Protein AF-A0A4U7E0U0-F1 (afdb_monomer_lite)

pLDDT: mean 86.12, std 16.46, range [30.95, 98.56]

Structure (mmCIF, N/CA/C/O backbone):
data_AF-A0A4U7E0U0-F1
#
_entry.id   AF-A0A4U7E0U0-F1
#
loop_
_atom_site.group_PDB
_atom_site.id
_atom_site.type_symbol
_atom_site.label_atom_id
_atom_site.label_alt_id
_atom_site.label_comp_id
_atom_site.label_asym_id
_atom_site.label_entity_id
_atom_site.label_seq_id
_atom_site.pdbx_PDB_ins_code
_atom_site.Cartn_x
_atom_site.Cartn_y
_atom_site.Cartn_z
_atom_site.occupancy
_atom_site.B_iso_or_equiv
_atom_site.auth_seq_id
_atom_site.auth_comp_id
_atom_site.auth_asym_id
_atom_site.auth_atom_id
_atom_site.pdbx_PDB_model_num
ATOM 1 N N . GLY A 1 1 ? -1.238 -4.507 -23.980 1.00 55.25 1 GLY A N 1
ATOM 2 C CA . GLY A 1 1 ? -1.994 -4.187 -22.758 1.00 55.25 1 GLY A CA 1
ATOM 3 C C . GLY A 1 1 ? -1.184 -4.680 -21.588 1.00 55.25 1 GLY A C 1
ATOM 4 O O . GLY A 1 1 ? -0.514 -5.688 -21.771 1.00 55.25 1 GLY A O 1
ATOM 5 N N . LEU A 1 2 ? -1.201 -3.950 -20.476 1.00 62.75 2 LEU A N 1
ATOM 6 C CA . LEU A 1 2 ? -0.562 -4.353 -19.222 1.00 62.75 2 LEU A CA 1
ATOM 7 C C . LEU A 1 2 ? -1.429 -5.421 -18.549 1.00 62.75 2 LEU A C 1
ATOM 9 O O . LEU A 1 2 ? -2.658 -5.341 -18.643 1.00 62.75 2 LEU A O 1
ATOM 13 N N . ARG A 1 3 ? -0.802 -6.446 -17.977 1.00 68.06 3 ARG A N 1
ATOM 14 C CA . ARG A 1 3 ? -1.495 -7.615 -17.413 1.00 68.06 3 ARG A CA 1
ATOM 15 C C . ARG A 1 3 ? -0.905 -8.105 -16.094 1.00 68.06 3 ARG A C 1
ATOM 17 O O . ARG A 1 3 ? -1.520 -8.976 -15.493 1.00 68.06 3 ARG A O 1
ATOM 24 N N . GLY A 1 4 ? 0.262 -7.603 -15.689 1.00 71.19 4 GLY A N 1
ATOM 25 C CA . GLY A 1 4 ? 0.847 -7.939 -14.396 1.00 71.19 4 GLY A CA 1
ATOM 26 C C . GLY A 1 4 ? 0.204 -7.161 -13.255 1.00 71.19 4 GLY A C 1
ATOM 27 O O . GLY A 1 4 ? -0.416 -6.114 -13.472 1.00 71.19 4 GLY A O 1
ATOM 28 N N . GLU A 1 5 ? 0.369 -7.685 -12.048 1.00 83.06 5 GLU A N 1
ATOM 29 C CA . GLU A 1 5 ? -0.051 -7.015 -10.823 1.00 83.06 5 GLU A CA 1
ATOM 30 C C . GLU A 1 5 ? 0.897 -5.838 -10.524 1.00 83.06 5 GLU A C 1
ATOM 32 O O . GLU A 1 5 ? 2.102 -5.947 -10.764 1.00 83.06 5 GLU A O 1
ATOM 37 N N . PRO A 1 6 ? 0.384 -4.677 -10.079 1.00 88.88 6 PRO A N 1
ATOM 38 C CA . PRO A 1 6 ? 1.228 -3.533 -9.756 1.00 88.88 6 PRO A CA 1
ATOM 39 C C . PRO A 1 6 ? 2.144 -3.830 -8.563 1.00 88.88 6 PRO A C 1
ATOM 41 O O . PRO A 1 6 ? 1.683 -4.308 -7.527 1.00 88.88 6 PRO A O 1
ATOM 44 N N . VAL A 1 7 ? 3.426 -3.485 -8.692 1.00 92.69 7 VAL A N 1
ATOM 45 C CA . VAL A 1 7 ? 4.443 -3.697 -7.654 1.00 92.69 7 VAL A CA 1
ATOM 46 C C . VAL A 1 7 ? 5.130 -2.380 -7.324 1.00 92.69 7 VAL A C 1
ATOM 48 O O . VAL A 1 7 ? 5.610 -1.676 -8.215 1.00 92.69 7 VAL A O 1
ATOM 51 N N . TYR A 1 8 ? 5.206 -2.048 -6.041 1.00 94.12 8 TYR A N 1
ATOM 52 C CA . TYR A 1 8 ? 5.970 -0.912 -5.544 1.00 94.12 8 TYR A CA 1
ATOM 53 C C . TYR A 1 8 ? 7.419 -1.346 -5.358 1.00 94.12 8 TYR A C 1
ATOM 55 O O . TYR A 1 8 ? 7.689 -2.340 -4.690 1.00 94.12 8 TYR A O 1
ATOM 63 N N . ILE A 1 9 ? 8.355 -0.634 -5.972 1.00 92.31 9 ILE A N 1
ATOM 64 C CA . ILE A 1 9 ? 9.763 -1.031 -6.020 1.00 92.31 9 ILE A CA 1
ATOM 65 C C . ILE A 1 9 ? 10.669 0.035 -5.392 1.00 92.31 9 ILE A C 1
ATOM 67 O O . ILE A 1 9 ? 10.453 1.229 -5.633 1.00 92.31 9 ILE A O 1
ATOM 71 N N . PRO A 1 10 ? 11.678 -0.379 -4.599 1.00 91.81 10 PRO A N 1
ATOM 72 C CA . PRO A 1 10 ? 12.643 0.537 -4.002 1.00 91.81 10 PRO A CA 1
ATOM 73 C C . PRO A 1 10 ? 13.592 1.123 -5.057 1.00 91.81 10 PRO A C 1
ATOM 75 O O . PRO A 1 10 ? 13.880 0.502 -6.082 1.00 91.81 10 PRO A O 1
ATOM 78 N N . GLY A 1 11 ? 14.108 2.319 -4.779 1.00 86.50 11 GLY A N 1
ATOM 79 C CA . GLY A 1 11 ? 15.027 3.077 -5.631 1.00 86.50 11 GLY A CA 1
ATOM 80 C C . GLY A 1 11 ? 15.438 4.382 -4.942 1.00 86.50 11 GLY A C 1
ATOM 81 O O . GLY A 1 11 ? 15.254 4.510 -3.737 1.00 86.50 11 GLY A O 1
ATOM 82 N N . GLU A 1 12 ? 15.951 5.367 -5.690 1.00 84.94 12 GLU A N 1
ATOM 83 C CA . GLU A 1 12 ? 16.160 6.725 -5.139 1.00 84.94 12 GLU A CA 1
ATOM 84 C C . GLU A 1 12 ? 14.848 7.367 -4.664 1.00 84.94 12 GLU A C 1
ATOM 86 O O . GLU A 1 12 ? 14.837 8.167 -3.736 1.00 84.94 12 GLU A O 1
ATOM 91 N N . ALA A 1 13 ? 13.744 6.989 -5.307 1.00 87.12 13 ALA A N 1
ATOM 92 C CA . ALA A 1 13 ? 12.388 7.213 -4.843 1.00 87.12 13 ALA A CA 1
ATOM 93 C C . ALA A 1 13 ? 11.542 5.999 -5.238 1.00 87.12 13 ALA A C 1
ATOM 95 O O . ALA A 1 13 ? 11.750 5.427 -6.315 1.00 87.12 13 ALA A O 1
ATOM 96 N N . VAL A 1 14 ? 10.568 5.629 -4.404 1.00 92.62 14 VAL A N 1
ATOM 97 C CA . VAL A 1 14 ? 9.664 4.509 -4.700 1.00 92.62 14 VAL A CA 1
ATOM 98 C C . VAL A 1 14 ? 8.950 4.732 -6.038 1.00 92.62 14 VAL A C 1
ATOM 100 O O . VAL A 1 14 ? 8.540 5.847 -6.392 1.00 92.62 14 VAL A O 1
ATOM 103 N N . ARG A 1 15 ? 8.813 3.655 -6.814 1.00 92.69 15 ARG A N 1
ATOM 104 C CA . ARG A 1 15 ? 8.066 3.638 -8.078 1.00 92.69 15 ARG A CA 1
ATOM 105 C C . ARG A 1 15 ? 6.992 2.568 -8.045 1.00 92.69 15 ARG A C 1
ATOM 107 O O . ARG A 1 15 ? 7.212 1.494 -7.500 1.00 92.69 15 ARG A O 1
ATOM 114 N N . LEU A 1 16 ? 5.855 2.850 -8.672 1.00 92.88 16 LEU A N 1
ATOM 115 C CA . LEU A 1 16 ? 4.833 1.849 -8.957 1.00 92.88 16 LEU A CA 1
ATOM 116 C C . LEU A 1 16 ? 5.092 1.281 -10.349 1.00 92.88 16 LEU A C 1
ATOM 118 O O . LEU A 1 16 ? 4.891 1.970 -11.349 1.00 92.88 16 LEU A O 1
ATOM 122 N N . PHE A 1 17 ? 5.550 0.040 -10.420 1.00 89.56 17 PHE A N 1
ATOM 123 C CA . PHE A 1 17 ? 5.796 -0.660 -11.669 1.00 89.56 17 PHE A CA 1
ATOM 124 C C . PHE A 1 17 ? 4.607 -1.547 -12.026 1.00 89.56 17 PHE A C 1
ATOM 126 O O . PHE A 1 17 ? 4.161 -2.361 -11.223 1.00 89.56 17 PHE A O 1
ATOM 133 N N . VAL A 1 18 ? 4.102 -1.405 -13.249 1.00 87.69 18 VAL A N 1
ATOM 134 C CA . VAL A 1 18 ? 3.050 -2.264 -13.795 1.00 87.69 18 VAL A CA 1
ATOM 135 C C . VAL A 1 18 ? 3.654 -3.122 -14.911 1.00 87.69 18 VAL A C 1
ATOM 137 O O . VAL A 1 18 ? 3.955 -2.590 -15.992 1.00 87.69 18 VAL A O 1
ATOM 140 N N . PRO A 1 19 ? 3.836 -4.436 -14.683 1.00 83.44 19 PRO A N 1
ATOM 141 C CA . PRO A 1 19 ? 4.426 -5.330 -15.665 1.00 83.44 19 PRO A CA 1
ATOM 142 C C . PRO A 1 19 ? 3.525 -5.511 -16.888 1.00 83.44 19 PRO A C 1
ATOM 144 O O . PRO A 1 19 ? 2.286 -5.516 -16.818 1.00 83.44 19 PRO A O 1
ATOM 147 N N . ARG A 1 20 ? 4.149 -5.711 -18.050 1.00 77.81 20 ARG A N 1
ATOM 148 C CA . ARG A 1 20 ? 3.414 -6.038 -19.274 1.00 77.81 20 ARG A CA 1
ATOM 149 C C . ARG A 1 20 ? 2.766 -7.420 -19.203 1.00 77.81 20 ARG A C 1
ATOM 151 O O . ARG A 1 20 ? 1.612 -7.550 -19.611 1.00 77.81 20 ARG A O 1
ATOM 158 N N . ASP A 1 21 ? 3.493 -8.397 -18.676 1.00 76.75 21 ASP A N 1
ATOM 159 C CA . ASP A 1 21 ? 3.092 -9.794 -18.519 1.00 76.75 21 ASP A CA 1
ATOM 160 C C . ASP A 1 21 ? 3.277 -10.205 -17.048 1.00 76.75 21 ASP A C 1
ATOM 162 O O . ASP A 1 21 ? 4.152 -9.667 -16.378 1.00 76.75 21 ASP A O 1
ATOM 166 N N . ALA A 1 22 ? 2.440 -11.115 -16.540 1.00 71.44 22 ALA A N 1
ATOM 167 C CA . ALA A 1 22 ? 2.411 -11.466 -15.114 1.00 71.44 22 ALA A CA 1
ATOM 168 C C . ALA A 1 22 ? 3.739 -12.052 -14.605 1.00 71.44 22 ALA A C 1
ATOM 170 O O . ALA A 1 22 ? 4.160 -11.731 -13.504 1.00 71.44 22 ALA A O 1
ATOM 171 N N . ASP A 1 23 ? 4.424 -12.832 -15.444 1.00 69.88 23 ASP A N 1
ATOM 172 C CA . ASP A 1 23 ? 5.695 -13.483 -15.099 1.00 69.88 23 ASP A CA 1
ATOM 173 C C . ASP A 1 23 ? 6.925 -12.657 -15.526 1.00 69.88 23 ASP A C 1
ATOM 175 O O . ASP A 1 23 ? 8.046 -13.168 -15.565 1.00 69.88 23 ASP A O 1
ATOM 179 N N . ALA A 1 24 ? 6.734 -11.396 -15.935 1.00 68.00 24 ALA A N 1
ATOM 180 C CA . ALA A 1 24 ? 7.851 -10.553 -16.339 1.00 68.00 24 ALA A CA 1
ATOM 181 C C . ALA A 1 24 ? 8.719 -10.221 -15.113 1.00 68.00 24 ALA A C 1
ATOM 183 O O . ALA A 1 24 ? 8.182 -9.801 -14.084 1.00 68.00 24 ALA A O 1
ATOM 184 N N . PRO A 1 25 ? 10.054 -10.361 -15.204 1.00 71.75 25 PRO A N 1
ATOM 185 C CA . PRO A 1 25 ? 10.917 -10.045 -14.079 1.00 71.75 25 PRO A CA 1
ATOM 186 C C . PRO A 1 25 ? 10.795 -8.561 -13.7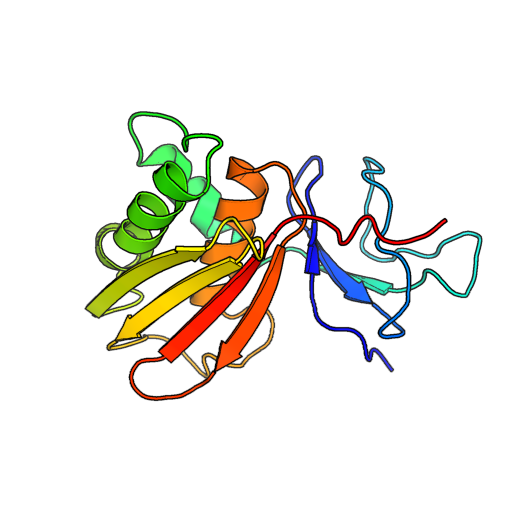25 1.00 71.75 25 PRO A C 1
ATOM 188 O O . PRO A 1 25 ? 10.730 -7.700 -14.606 1.00 71.75 25 PRO A O 1
ATOM 191 N N . LEU A 1 26 ? 10.789 -8.255 -12.426 1.00 74.31 26 LEU A N 1
ATOM 192 C CA . LEU A 1 26 ? 10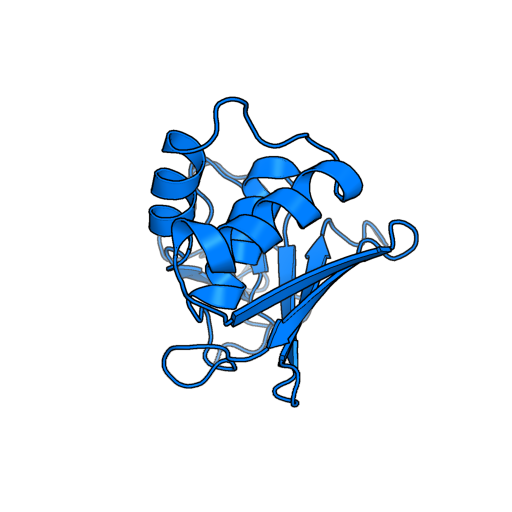.857 -6.871 -11.968 1.00 74.31 26 LEU A CA 1
ATOM 193 C C . LEU A 1 26 ? 12.183 -6.246 -12.414 1.00 74.31 26 LEU A C 1
ATOM 195 O O . LEU A 1 26 ? 13.209 -6.941 -12.443 1.00 74.31 26 LEU A O 1
ATOM 199 N N . PRO A 1 27 ? 12.204 -4.939 -12.725 1.00 71.50 27 PRO A N 1
ATOM 200 C CA . PRO A 1 27 ? 13.462 -4.258 -12.967 1.00 71.50 27 PRO A CA 1
ATOM 201 C C . PRO A 1 27 ? 14.399 -4.465 -11.768 1.00 71.50 27 PRO A C 1
ATOM 203 O O . PRO A 1 27 ? 13.978 -4.508 -10.606 1.00 71.50 27 PRO A O 1
ATOM 206 N N . GLY A 1 28 ? 15.695 -4.619 -12.052 1.00 63.50 28 GLY A N 1
ATOM 207 C CA . GLY A 1 28 ? 16.709 -4.524 -11.005 1.00 63.50 28 GLY A CA 1
ATOM 208 C C . GLY A 1 28 ? 16.610 -3.170 -10.296 1.00 63.50 28 GLY A C 1
ATOM 209 O O . GLY A 1 28 ? 15.964 -2.258 -10.805 1.00 63.50 28 GLY A O 1
ATOM 210 N N . LEU A 1 29 ? 17.291 -3.021 -9.157 1.00 59.12 29 LEU A N 1
ATOM 211 C CA . LEU A 1 29 ? 17.399 -1.763 -8.392 1.00 59.12 29 LEU A CA 1
ATOM 212 C C . LEU A 1 29 ? 18.177 -0.662 -9.155 1.00 59.12 29 LEU A C 1
ATOM 214 O O . LEU A 1 29 ? 18.954 0.087 -8.568 1.00 59.12 29 LEU A O 1
ATOM 218 N N . ALA A 1 30 ? 18.067 -0.627 -10.483 1.00 49.72 30 ALA A N 1
ATOM 219 C CA . ALA A 1 30 ? 18.748 0.308 -11.345 1.00 49.72 30 ALA A CA 1
ATOM 220 C C . ALA A 1 30 ? 18.201 1.710 -11.073 1.00 49.72 30 ALA A C 1
ATOM 222 O O . ALA A 1 30 ? 17.002 1.963 -11.143 1.00 49.72 30 ALA A O 1
ATOM 223 N N . THR A 1 31 ? 19.142 2.586 -10.752 1.00 51.38 31 THR A N 1
ATOM 224 C CA . THR A 1 31 ? 19.014 3.930 -10.186 1.00 51.38 31 THR A CA 1
ATOM 225 C C . THR A 1 31 ? 18.154 4.906 -10.999 1.00 51.38 31 THR A C 1
ATOM 227 O O . THR A 1 31 ? 17.709 5.899 -10.447 1.00 51.38 31 THR A O 1
ATOM 230 N N . ASP A 1 32 ? 17.825 4.598 -12.255 1.00 53.94 32 ASP A N 1
ATOM 231 C CA . ASP A 1 32 ? 17.057 5.474 -13.146 1.00 53.94 32 ASP A CA 1
ATOM 232 C C . ASP A 1 32 ? 15.884 4.723 -13.790 1.00 53.94 32 ASP A C 1
ATOM 234 O O . ASP A 1 32 ? 15.931 4.299 -14.947 1.00 53.94 32 ASP A O 1
ATOM 238 N N . LEU A 1 33 ? 14.796 4.542 -13.040 1.00 56.00 33 LEU A N 1
ATOM 239 C CA . LEU A 1 33 ? 13.508 4.178 -13.633 1.00 56.00 33 LEU A CA 1
ATOM 240 C C . LEU A 1 33 ? 12.822 5.447 -14.141 1.00 56.00 33 LEU A C 1
ATOM 242 O O . LEU A 1 33 ? 11.900 5.979 -13.515 1.00 56.00 33 LEU A O 1
ATOM 246 N N . ASP A 1 34 ? 13.292 5.931 -15.289 1.00 56.53 34 ASP A N 1
ATOM 247 C CA . ASP A 1 34 ? 12.519 6.851 -16.116 1.00 56.53 34 ASP A CA 1
ATOM 248 C C . ASP A 1 34 ? 11.225 6.155 -16.566 1.00 56.53 34 ASP A C 1
ATOM 250 O O . ASP A 1 34 ? 11.185 4.937 -16.736 1.00 56.53 34 ASP A O 1
ATOM 254 N N . LEU A 1 35 ? 10.158 6.942 -16.754 1.00 57.06 35 LEU A N 1
ATOM 255 C CA . LEU A 1 35 ? 8.743 6.569 -16.979 1.00 57.06 35 LEU A CA 1
ATOM 256 C C . LEU A 1 35 ? 8.470 5.343 -17.892 1.00 57.06 35 LEU A C 1
ATOM 258 O O . LEU A 1 35 ? 7.388 4.755 -17.849 1.00 57.06 35 LEU A O 1
ATOM 262 N N . PHE A 1 36 ? 9.435 4.958 -18.729 1.00 53.25 36 PHE A N 1
ATOM 263 C CA . PHE A 1 36 ? 9.420 3.756 -19.550 1.00 53.25 36 PHE A CA 1
ATOM 264 C C . PHE A 1 36 ? 10.612 2.853 -19.226 1.00 53.25 36 PHE A C 1
ATOM 266 O O . PHE A 1 36 ? 11.736 3.118 -19.650 1.00 53.25 36 PHE A O 1
ATOM 273 N N . VAL A 1 37 ? 10.341 1.707 -18.600 1.00 53.66 37 VAL A N 1
ATOM 274 C CA . VAL A 1 37 ? 11.280 0.584 -18.632 1.00 53.66 37 VAL A CA 1
ATOM 275 C C . VAL A 1 37 ? 11.155 -0.031 -20.022 1.00 53.66 37 VAL A C 1
ATOM 277 O O . VAL A 1 37 ? 10.263 -0.840 -20.277 1.00 53.66 37 VAL A O 1
ATOM 280 N N . VAL A 1 38 ? 11.993 0.421 -20.957 1.00 50.34 38 VAL A N 1
ATOM 281 C CA . VAL A 1 38 ? 12.275 -0.297 -22.207 1.00 50.34 38 VAL A CA 1
ATOM 282 C C . VAL A 1 38 ? 13.559 -1.078 -21.948 1.00 50.34 38 VAL A C 1
ATOM 284 O O . VAL A 1 38 ? 14.643 -0.515 -22.092 1.00 50.34 38 VAL A O 1
ATOM 287 N N . PRO A 1 39 ? 13.477 -2.341 -21.508 1.00 51.94 39 PRO A N 1
ATOM 288 C CA . PRO A 1 39 ? 14.668 -3.154 -21.377 1.00 51.94 39 PRO A CA 1
ATOM 289 C C . PRO A 1 39 ? 15.236 -3.417 -22.775 1.00 51.94 39 PRO A C 1
ATOM 291 O O . PRO A 1 39 ? 14.510 -3.412 -23.773 1.00 51.94 39 PRO A O 1
ATOM 294 N N . GLU A 1 40 ? 16.534 -3.706 -22.848 1.00 49.00 40 GLU A N 1
ATOM 295 C CA . GLU A 1 40 ? 17.150 -4.271 -24.058 1.00 49.00 40 GLU A CA 1
ATOM 296 C C . GLU A 1 40 ? 16.477 -5.603 -24.457 1.00 49.00 40 GLU A C 1
ATOM 298 O O . GLU A 1 40 ? 16.499 -5.992 -25.625 1.00 49.00 40 GLU A O 1
ATOM 303 N N . ASP A 1 41 ? 15.819 -6.257 -23.489 1.00 50.12 41 ASP A N 1
ATOM 304 C CA . ASP A 1 41 ? 14.970 -7.428 -23.664 1.00 50.12 41 ASP A CA 1
ATOM 305 C C . ASP A 1 41 ? 13.469 -7.053 -23.787 1.00 50.12 41 ASP A C 1
ATOM 307 O O . ASP A 1 41 ? 12.877 -6.508 -22.849 1.00 50.12 41 ASP A O 1
ATOM 311 N N . PRO A 1 42 ? 12.798 -7.374 -24.908 1.00 48.09 42 PRO A N 1
ATOM 312 C CA . PRO A 1 42 ? 11.376 -7.097 -25.108 1.00 48.09 42 PRO A CA 1
ATOM 313 C C . PRO A 1 42 ? 10.417 -7.826 -24.142 1.00 48.09 42 PRO A C 1
ATOM 315 O O . PRO A 1 42 ? 9.223 -7.499 -24.164 1.00 48.09 42 PRO A O 1
ATOM 318 N N . THR A 1 43 ? 10.882 -8.780 -23.318 1.00 51.31 43 THR A N 1
ATOM 319 C CA . THR A 1 43 ? 10.056 -9.524 -22.341 1.00 51.31 43 THR A CA 1
ATOM 320 C C . THR A 1 43 ? 10.031 -8.930 -20.930 1.00 51.31 43 THR A C 1
ATOM 322 O O . THR A 1 43 ? 9.168 -9.301 -20.144 1.00 51.31 43 THR A O 1
ATOM 325 N N . THR A 1 44 ? 10.915 -7.982 -20.607 1.00 55.97 44 THR A N 1
ATOM 326 C CA . THR A 1 44 ? 11.031 -7.376 -19.256 1.00 55.97 44 THR A CA 1
ATOM 327 C C . THR A 1 44 ? 10.307 -6.019 -19.160 1.00 55.97 44 THR A C 1
ATOM 329 O O . THR A 1 44 ? 10.508 -5.227 -18.243 1.00 55.97 44 THR A O 1
ATOM 332 N N . GLY A 1 45 ? 9.500 -5.687 -20.170 1.00 68.44 45 GLY A N 1
ATOM 333 C CA . GLY A 1 45 ? 8.890 -4.367 -20.310 1.00 68.44 45 GLY A CA 1
ATOM 334 C C . GLY A 1 45 ? 7.745 -4.112 -19.328 1.00 68.44 45 GLY A C 1
ATOM 335 O O . GLY A 1 45 ? 6.949 -4.997 -19.017 1.00 68.44 45 GLY A O 1
ATOM 336 N N . GLY A 1 46 ? 7.602 -2.856 -18.917 1.00 79.25 46 GLY A N 1
ATOM 337 C CA . GLY A 1 46 ? 6.485 -2.378 -18.106 1.00 79.25 46 GLY A CA 1
ATOM 338 C C . GLY A 1 46 ? 6.443 -0.854 -18.077 1.00 79.25 46 GLY A C 1
ATOM 339 O O . GLY A 1 46 ? 7.184 -0.189 -18.805 1.00 79.25 46 GLY A O 1
ATOM 340 N N . VAL A 1 47 ? 5.556 -0.296 -17.260 1.00 83.38 47 VAL A N 1
ATOM 341 C CA . VAL A 1 47 ? 5.456 1.158 -17.066 1.00 83.38 47 VAL A CA 1
ATOM 342 C C . VAL A 1 47 ? 5.683 1.471 -15.597 1.00 83.38 47 VAL A C 1
ATOM 344 O O . VAL A 1 47 ? 5.123 0.794 -14.738 1.00 83.38 47 VAL A O 1
ATOM 347 N N . ALA A 1 48 ? 6.506 2.480 -15.323 1.00 88.19 48 ALA A N 1
ATOM 348 C CA . ALA A 1 48 ? 6.758 2.970 -13.977 1.00 88.19 48 ALA A CA 1
ATOM 349 C C . ALA A 1 48 ? 6.030 4.303 -13.767 1.00 88.19 48 ALA A C 1
ATOM 351 O O . ALA A 1 48 ? 6.115 5.214 -14.593 1.00 88.19 48 ALA A O 1
ATOM 352 N N . PHE A 1 49 ? 5.327 4.417 -12.648 1.00 89.31 49 PHE A N 1
ATOM 353 C CA . PHE A 1 49 ? 4.588 5.604 -12.238 1.00 89.31 49 PHE A CA 1
ATOM 354 C C . PHE A 1 49 ? 5.132 6.139 -10.915 1.00 89.31 49 PHE A C 1
ATOM 356 O O . PHE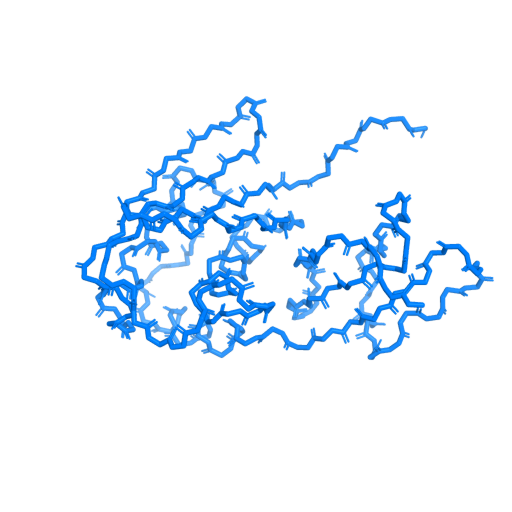 A 1 49 ? 5.769 5.417 -10.146 1.00 89.31 49 PHE A O 1
ATOM 363 N N . HIS A 1 50 ? 4.853 7.415 -10.655 1.00 93.06 50 HIS A N 1
ATOM 364 C CA . HIS A 1 50 ? 5.042 7.999 -9.333 1.00 93.06 50 HIS A CA 1
ATOM 365 C C . HIS A 1 50 ? 3.845 7.598 -8.464 1.00 93.06 50 HIS A C 1
ATOM 367 O O . HIS A 1 50 ? 2.723 7.938 -8.844 1.00 93.06 50 HIS A O 1
ATOM 373 N N . PRO A 1 51 ? 4.060 6.877 -7.350 1.00 95.88 51 PRO A N 1
ATOM 374 C CA . PRO A 1 51 ? 2.989 6.526 -6.433 1.00 95.88 51 PRO A CA 1
ATOM 375 C C . PRO A 1 51 ? 2.346 7.752 -5.794 1.00 95.88 51 PRO A C 1
ATOM 377 O O . PRO A 1 51 ? 3.037 8.671 -5.349 1.00 95.88 51 PRO A O 1
ATOM 380 N N . THR A 1 52 ? 1.033 7.703 -5.631 1.00 96.31 52 THR A N 1
ATOM 381 C CA . THR A 1 52 ? 0.258 8.670 -4.848 1.00 96.31 52 THR A CA 1
ATOM 382 C C . THR A 1 52 ? 0.693 8.690 -3.379 1.00 96.31 52 THR A C 1
ATOM 384 O O . THR A 1 52 ? 0.598 9.719 -2.718 1.00 96.31 52 THR A O 1
ATOM 387 N N . GLY A 1 53 ? 1.216 7.572 -2.874 1.00 97.19 53 GLY A N 1
ATOM 388 C CA . GLY A 1 53 ? 1.684 7.401 -1.504 1.00 97.19 53 GLY A CA 1
ATOM 389 C C . GLY A 1 53 ? 3.031 8.049 -1.186 1.00 97.19 53 GLY A C 1
ATOM 390 O O . GLY A 1 53 ? 3.318 8.215 -0.009 1.00 97.19 53 GLY A O 1
ATOM 391 N N . VAL A 1 54 ? 3.841 8.449 -2.177 1.00 97.12 54 VAL A N 1
ATOM 392 C CA . VAL A 1 54 ? 5.133 9.128 -1.925 1.00 97.12 54 VAL A CA 1
ATOM 393 C C . VAL A 1 54 ? 4.962 10.421 -1.119 1.00 97.12 54 VAL A C 1
ATOM 395 O O . VAL A 1 54 ? 5.538 10.500 -0.038 1.00 97.12 54 VAL A O 1
ATOM 398 N N . PRO A 1 55 ? 4.141 11.401 -1.544 1.00 96.81 55 PRO A N 1
ATOM 399 C CA . PRO A 1 55 ? 3.946 12.618 -0.755 1.00 96.81 55 PRO A CA 1
ATOM 400 C C . PRO A 1 55 ? 3.308 12.356 0.619 1.00 96.81 55 PRO A C 1
ATOM 402 O O . PRO A 1 55 ? 3.561 13.100 1.560 1.00 96.81 55 PRO A O 1
ATOM 405 N N . LEU A 1 56 ? 2.496 11.299 0.759 1.00 97.19 56 LEU A N 1
ATOM 406 C CA . LEU A 1 56 ? 1.950 10.900 2.062 1.00 97.19 56 LEU A CA 1
ATOM 407 C C . LEU A 1 56 ? 3.053 10.347 2.972 1.00 97.19 56 LEU A C 1
ATOM 409 O O . LEU A 1 56 ? 3.116 10.689 4.146 1.00 97.19 56 LEU A O 1
ATOM 413 N N . PHE A 1 57 ? 3.953 9.523 2.439 1.00 97.44 57 PHE A N 1
ATOM 414 C CA . PHE A 1 57 ? 5.087 9.018 3.201 1.00 97.44 57 PHE A CA 1
ATOM 415 C C . PHE A 1 57 ? 6.033 10.139 3.642 1.00 97.44 57 PHE A C 1
ATOM 417 O O . PHE A 1 57 ? 6.464 10.125 4.790 1.00 97.44 57 PHE A O 1
ATOM 424 N N . GLU A 1 58 ? 6.321 11.115 2.776 1.00 95.69 58 GLU A N 1
ATOM 425 C CA . GLU A 1 58 ? 7.155 12.276 3.122 1.00 95.69 58 GLU A CA 1
ATOM 426 C C . GLU A 1 58 ? 6.581 13.024 4.341 1.00 95.69 58 GLU A C 1
ATOM 428 O O . GLU A 1 58 ? 7.272 13.162 5.351 1.00 95.69 58 GLU A O 1
ATOM 433 N N . GLU A 1 59 ? 5.293 13.383 4.309 1.00 96.38 59 GLU A N 1
ATOM 434 C CA . GLU A 1 59 ? 4.602 14.048 5.430 1.00 96.38 59 GLU A CA 1
ATOM 435 C C . GLU A 1 59 ? 4.606 13.193 6.712 1.00 96.38 59 GLU A C 1
ATOM 437 O O . GLU A 1 59 ? 4.858 13.680 7.819 1.00 96.38 59 GLU A O 1
ATOM 442 N N . PHE A 1 60 ? 4.352 11.890 6.576 1.00 96.06 60 PHE A N 1
ATOM 443 C CA . PHE A 1 60 ? 4.402 10.950 7.693 1.00 96.06 60 PHE A CA 1
ATOM 444 C C . PHE A 1 60 ? 5.811 10.859 8.301 1.00 96.06 60 PHE A C 1
ATOM 446 O O . PHE A 1 60 ? 5.959 10.876 9.525 1.00 96.06 60 PHE A O 1
ATOM 453 N N . SER A 1 61 ? 6.846 10.803 7.462 1.00 94.31 61 SER A N 1
ATOM 454 C CA . SER A 1 61 ? 8.243 10.707 7.888 1.00 94.31 61 SER A CA 1
ATOM 455 C C . SER A 1 61 ? 8.717 11.957 8.634 1.00 94.31 61 SER A C 1
ATOM 457 O O . SER A 1 61 ? 9.494 11.836 9.580 1.00 94.31 61 SER A O 1
ATOM 459 N N . ASP A 1 62 ? 8.182 13.127 8.276 1.00 93.75 62 ASP A N 1
ATOM 460 C CA . ASP A 1 62 ? 8.431 14.392 8.970 1.00 93.75 62 ASP A CA 1
ATOM 461 C C . ASP A 1 62 ? 7.682 14.486 10.315 1.00 93.75 62 ASP A C 1
ATOM 463 O O . ASP A 1 62 ? 8.079 15.249 11.200 1.00 93.75 62 ASP A O 1
ATOM 467 N N . THR A 1 63 ? 6.609 13.705 10.489 1.00 92.56 63 THR A N 1
ATOM 468 C CA . THR A 1 63 ? 5.763 13.707 11.695 1.00 92.56 63 THR A CA 1
ATOM 469 C C . THR A 1 63 ? 6.296 12.794 12.804 1.00 92.56 63 THR A C 1
ATOM 471 O O . THR A 1 63 ? 6.082 13.064 13.988 1.00 92.56 63 THR A O 1
ATOM 474 N N . ILE A 1 64 ? 6.985 11.704 12.458 1.00 90.31 64 ILE A N 1
ATOM 475 C CA . ILE A 1 64 ? 7.493 10.734 13.438 1.00 90.31 64 ILE A CA 1
ATOM 476 C C . ILE A 1 64 ? 8.838 11.165 14.043 1.00 90.31 64 ILE A C 1
ATOM 478 O O . ILE A 1 64 ? 9.770 11.550 13.346 1.00 90.31 64 ILE A O 1
ATOM 482 N N . ASP A 1 65 ? 8.985 11.022 15.365 1.00 85.00 65 ASP A N 1
ATOM 483 C CA . ASP A 1 65 ? 10.226 11.379 16.081 1.00 85.00 65 ASP A CA 1
ATOM 484 C C . ASP A 1 65 ? 11.431 10.487 15.712 1.00 85.00 65 ASP A C 1
ATOM 486 O O . ASP A 1 65 ? 12.590 10.843 15.942 1.00 85.00 65 ASP A O 1
ATOM 490 N N . GLN A 1 66 ? 11.163 9.276 15.220 1.00 83.81 66 GLN A N 1
ATOM 491 C CA . GLN A 1 66 ? 12.160 8.268 14.864 1.00 83.81 66 GLN A CA 1
ATOM 492 C C . GLN A 1 66 ? 11.773 7.619 13.543 1.00 83.81 66 GLN A C 1
ATOM 494 O O . GLN A 1 66 ? 10.594 7.392 13.293 1.00 83.81 66 GLN A O 1
ATOM 499 N N . SER A 1 67 ? 12.770 7.253 12.737 1.00 85.94 67 SER A N 1
ATOM 500 C CA . SER A 1 67 ? 12.534 6.531 11.488 1.00 85.94 67 SER A CA 1
ATOM 501 C C . SER A 1 67 ? 11.833 5.192 11.731 1.00 85.94 67 SER A C 1
ATOM 503 O O . SER A 1 67 ? 12.010 4.565 12.782 1.00 85.94 67 SER A O 1
ATOM 505 N N . LEU A 1 68 ? 11.099 4.714 10.723 1.00 91.06 68 LEU A N 1
ATOM 506 C CA . LEU A 1 68 ? 10.482 3.391 10.756 1.00 91.06 68 LEU A CA 1
ATOM 507 C C . LEU A 1 68 ? 11.521 2.306 11.071 1.00 91.06 68 LEU A C 1
ATOM 509 O O . LEU A 1 68 ? 12.639 2.299 10.553 1.00 91.06 68 LEU A O 1
ATOM 513 N N . GLY A 1 69 ? 11.143 1.373 11.945 1.00 91.12 69 GLY A N 1
A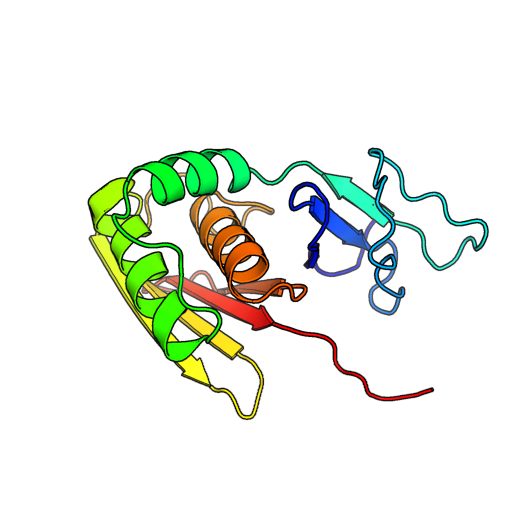TOM 514 C CA . GLY A 1 69 ? 11.975 0.211 12.233 1.00 91.12 69 GLY A CA 1
ATOM 515 C C . GLY A 1 69 ? 12.054 -0.710 11.008 1.00 91.12 69 GLY A C 1
ATOM 516 O O . GLY A 1 69 ? 11.019 -0.972 10.399 1.00 91.12 69 GLY A O 1
ATOM 517 N N . PRO A 1 70 ? 13.221 -1.299 10.687 1.00 94.75 70 PRO A N 1
ATOM 518 C CA . PRO A 1 70 ? 13.426 -2.079 9.460 1.00 94.75 70 PRO A CA 1
ATOM 519 C C . PRO A 1 70 ? 12.843 -3.500 9.534 1.00 94.75 70 PRO A C 1
ATOM 521 O O . PRO A 1 70 ? 13.330 -4.429 8.898 1.00 94.75 70 PRO A O 1
ATOM 524 N N . ARG A 1 71 ? 11.864 -3.721 10.415 1.00 96.06 71 ARG A N 1
ATOM 525 C CA . ARG A 1 71 ? 11.217 -5.016 10.628 1.00 96.06 71 ARG A CA 1
ATOM 526 C C . ARG A 1 71 ? 9.708 -4.864 10.454 1.00 96.06 71 ARG A C 1
ATOM 528 O O . ARG A 1 71 ? 9.145 -3.945 11.059 1.00 96.06 71 ARG A O 1
ATOM 535 N N . PRO A 1 72 ? 9.039 -5.791 9.745 1.00 96.88 72 PRO A N 1
ATOM 536 C CA . PRO A 1 72 ? 7.594 -5.749 9.520 1.00 96.88 72 PRO A CA 1
ATOM 537 C C . PRO A 1 72 ? 6.780 -5.540 10.802 1.00 96.88 72 PRO A C 1
ATOM 539 O O . PRO A 1 72 ? 5.898 -4.689 10.843 1.00 96.88 72 PRO A O 1
ATOM 542 N N . GLN A 1 73 ? 7.131 -6.239 11.888 1.00 97.06 73 GLN A N 1
ATOM 543 C CA . GLN A 1 73 ? 6.408 -6.161 13.165 1.00 97.06 73 GLN A CA 1
ATOM 544 C C . GLN A 1 73 ? 6.541 -4.804 13.862 1.00 97.06 73 GLN A C 1
ATOM 546 O O . GLN A 1 73 ? 5.689 -4.456 14.671 1.00 97.06 73 GLN A O 1
ATOM 551 N N . SER A 1 74 ? 7.622 -4.063 13.600 1.00 96.06 74 SER A N 1
ATOM 552 C CA . SER A 1 74 ? 7.798 -2.711 14.139 1.00 96.06 74 SER A CA 1
ATOM 553 C C . SER A 1 74 ? 7.227 -1.633 13.226 1.00 96.06 74 SER A C 1
ATOM 555 O O . SER A 1 74 ? 6.773 -0.616 13.731 1.00 96.06 74 SER A O 1
ATOM 557 N N . ALA A 1 75 ? 7.261 -1.838 11.907 1.00 97.38 75 ALA A N 1
ATOM 558 C CA . ALA A 1 75 ? 6.789 -0.854 10.940 1.00 97.38 75 ALA A CA 1
ATOM 559 C C . ALA A 1 75 ? 5.260 -0.862 10.808 1.00 97.38 75 ALA A C 1
ATOM 561 O O . ALA A 1 75 ? 4.642 0.197 10.851 1.00 97.38 75 ALA A O 1
ATOM 562 N N . ALA A 1 76 ? 4.642 -2.042 10.687 1.00 98.19 76 ALA A N 1
ATOM 563 C CA . ALA A 1 76 ? 3.231 -2.160 10.320 1.00 98.19 76 ALA A CA 1
ATOM 564 C C . ALA A 1 76 ? 2.257 -1.440 11.275 1.00 98.19 76 ALA A C 1
ATOM 566 O O . ALA A 1 76 ? 1.397 -0.725 10.765 1.00 98.19 76 ALA A O 1
ATOM 567 N N . PRO A 1 77 ? 2.391 -1.528 12.616 1.00 97.69 77 PRO A N 1
ATOM 568 C CA . PRO A 1 77 ? 1.489 -0.811 13.519 1.00 97.69 77 PRO A CA 1
ATOM 569 C C . PRO A 1 77 ? 1.608 0.709 13.381 1.00 97.69 77 PRO A C 1
ATOM 571 O O . PRO A 1 77 ? 0.599 1.388 13.281 1.00 97.69 77 PRO A O 1
ATOM 574 N N . VAL A 1 78 ? 2.833 1.234 13.276 1.00 97.69 78 VAL A N 1
ATOM 575 C CA . VAL A 1 78 ? 3.075 2.682 13.143 1.00 97.69 78 VAL A CA 1
ATOM 576 C C . VAL A 1 78 ? 2.503 3.217 11.827 1.00 97.69 78 VAL A C 1
ATOM 578 O O . VAL A 1 78 ? 1.921 4.297 11.790 1.00 97.69 78 VAL A O 1
ATOM 581 N N . ILE A 1 79 ? 2.645 2.446 10.746 1.00 98.25 79 ILE A N 1
ATOM 582 C CA . ILE A 1 79 ? 2.070 2.782 9.441 1.00 98.25 79 ILE A CA 1
ATOM 583 C C . ILE A 1 79 ? 0.532 2.744 9.505 1.00 98.25 79 ILE A C 1
ATOM 585 O O . ILE A 1 79 ? -0.120 3.635 8.967 1.00 98.25 79 ILE A O 1
ATOM 589 N N . ALA A 1 80 ? -0.060 1.741 10.163 1.00 98.25 80 ALA A N 1
ATOM 590 C CA . ALA A 1 80 ? -1.511 1.649 10.330 1.00 98.25 80 ALA A CA 1
ATOM 591 C C . ALA A 1 80 ? -2.065 2.831 11.142 1.00 98.25 80 ALA A C 1
ATOM 593 O O . ALA A 1 80 ? -3.028 3.462 10.711 1.00 98.25 80 ALA A O 1
ATOM 594 N N . ASP A 1 81 ? -1.410 3.187 12.250 1.00 97.50 81 ASP A N 1
ATOM 595 C CA . ASP A 1 81 ? -1.794 4.325 13.089 1.00 97.50 81 ASP A CA 1
ATOM 596 C C . ASP A 1 81 ? -1.794 5.634 12.282 1.00 97.50 81 ASP A C 1
ATOM 598 O O . ASP A 1 81 ? -2.712 6.442 12.405 1.00 97.50 81 ASP A O 1
ATOM 602 N N . ALA A 1 82 ? -0.819 5.833 11.389 1.00 97.38 82 ALA A N 1
ATOM 603 C CA . ALA A 1 82 ? -0.738 7.038 10.564 1.00 97.38 82 ALA A CA 1
ATOM 604 C C . ALA A 1 82 ? -1.931 7.219 9.606 1.00 97.38 82 ALA A C 1
ATOM 606 O O . ALA A 1 82 ? -2.343 8.354 9.356 1.00 97.38 82 ALA A O 1
ATOM 607 N N . LEU A 1 83 ? -2.531 6.132 9.098 1.00 96.62 83 LEU A N 1
ATOM 608 C CA . LEU A 1 83 ? -3.737 6.226 8.259 1.00 96.62 83 LEU A CA 1
ATOM 609 C C . LEU A 1 83 ? -4.905 6.891 8.993 1.00 96.62 83 LEU A C 1
ATOM 611 O O . LEU A 1 83 ? -5.693 7.596 8.362 1.00 96.62 83 LEU A O 1
ATOM 615 N N . VAL A 1 84 ? -5.009 6.652 10.300 1.00 97.06 84 VAL A N 1
ATOM 616 C CA . VAL A 1 84 ? -6.086 7.166 11.150 1.00 97.06 84 VAL A CA 1
ATOM 617 C C . VAL A 1 84 ? -5.693 8.524 11.726 1.00 97.06 84 VAL A C 1
ATOM 619 O O . VAL A 1 84 ? -6.390 9.511 11.520 1.00 97.06 84 VAL A O 1
ATOM 622 N N . GLU A 1 85 ? -4.543 8.589 12.395 1.00 96.12 85 GLU A N 1
ATOM 623 C CA . GLU A 1 85 ? -4.158 9.722 13.242 1.00 96.12 85 GLU A CA 1
ATOM 624 C C . GLU A 1 85 ? -3.523 10.884 12.466 1.00 96.12 85 GLU A C 1
ATOM 626 O O . GLU A 1 85 ? -3.630 12.033 12.892 1.00 96.12 85 GLU A O 1
ATOM 631 N N . VAL A 1 86 ? -2.846 10.609 11.342 1.00 95.88 86 VAL A N 1
ATOM 632 C CA . VAL A 1 86 ? -2.174 11.649 10.538 1.00 95.88 86 VAL A CA 1
ATOM 633 C C . VAL A 1 86 ? -3.041 12.070 9.357 1.00 95.88 86 VAL A C 1
ATOM 635 O O . VAL A 1 86 ? -3.176 13.262 9.088 1.00 95.88 86 VAL A O 1
ATOM 638 N N . PHE A 1 87 ? -3.630 11.105 8.646 1.00 96.25 87 PHE A N 1
ATOM 639 C CA . PHE A 1 87 ? -4.325 11.383 7.385 1.00 96.25 87 PHE A CA 1
ATOM 640 C C . PHE A 1 87 ? -5.850 11.330 7.455 1.00 96.25 87 PHE A C 1
ATOM 642 O O . PHE A 1 87 ? -6.490 11.760 6.495 1.00 96.25 87 PHE A O 1
ATOM 649 N N . GLU A 1 88 ? -6.432 10.802 8.537 1.00 95.69 88 GLU A N 1
ATOM 650 C CA . GLU A 1 88 ? -7.886 10.624 8.680 1.00 95.69 88 GLU A CA 1
ATOM 651 C C . GLU A 1 88 ? -8.518 9.899 7.465 1.00 95.69 88 GLU A C 1
ATOM 653 O O . GLU A 1 88 ? -9.637 10.191 7.037 1.00 95.69 88 GLU A O 1
ATOM 658 N N . LEU A 1 89 ? -7.782 8.955 6.861 1.00 95.12 89 LEU A N 1
ATOM 659 C CA . LEU A 1 89 ? -8.230 8.180 5.695 1.00 95.12 89 LEU A CA 1
ATOM 660 C C . LEU A 1 89 ? -9.070 6.959 6.085 1.00 95.12 89 LEU A C 1
ATOM 662 O O . LEU A 1 89 ? -9.649 6.311 5.211 1.00 95.12 89 LEU A O 1
ATOM 666 N N . ALA A 1 90 ? -9.125 6.634 7.372 1.00 96.31 90 ALA A N 1
ATOM 667 C CA . ALA A 1 90 ? -9.914 5.549 7.928 1.00 96.31 90 ALA A CA 1
ATOM 668 C C . ALA A 1 90 ? -10.328 5.877 9.365 1.00 96.31 90 ALA A C 1
ATOM 670 O O . ALA A 1 90 ? -9.629 6.612 10.060 1.00 96.31 90 ALA A O 1
ATOM 671 N N . ASP A 1 91 ? -11.424 5.273 9.823 1.00 96.94 91 ASP A N 1
ATOM 672 C CA . ASP A 1 91 ? -11.838 5.353 11.228 1.00 96.94 91 ASP A CA 1
ATOM 673 C C . ASP A 1 91 ? -10.966 4.447 12.111 1.00 96.94 91 ASP A C 1
ATOM 675 O O . ASP A 1 91 ? -10.698 4.759 13.270 1.00 96.94 91 ASP A O 1
ATOM 679 N N . THR A 1 92 ? -10.550 3.295 11.572 1.00 97.88 92 THR A N 1
ATOM 680 C CA . THR A 1 92 ? -9.665 2.332 12.244 1.00 97.88 92 THR A CA 1
ATOM 681 C C . THR A 1 92 ? -8.787 1.614 11.223 1.00 97.88 92 THR A C 1
ATOM 683 O O . THR A 1 92 ? -9.222 1.373 10.092 1.00 97.88 92 THR A O 1
ATOM 686 N N . ALA A 1 93 ? -7.578 1.240 11.637 1.00 98.06 93 ALA A N 1
ATOM 687 C CA . ALA A 1 93 ? -6.679 0.391 10.871 1.00 98.06 93 ALA A CA 1
ATOM 688 C C . ALA A 1 93 ? -5.924 -0.554 11.818 1.00 98.06 93 ALA A C 1
ATOM 690 O O . ALA A 1 93 ? -5.251 -0.106 12.743 1.00 98.06 93 ALA A O 1
ATOM 691 N N . GLU A 1 94 ? -6.013 -1.859 11.581 1.00 98.31 94 GLU A N 1
ATOM 692 C CA . GLU A 1 94 ? -5.274 -2.881 12.328 1.00 98.31 94 GLU A CA 1
ATOM 693 C C . GLU A 1 94 ? -4.324 -3.624 11.391 1.00 98.31 94 GLU A C 1
ATOM 695 O O . GLU A 1 94 ? -4.652 -3.857 10.231 1.00 98.31 94 GLU A O 1
ATOM 700 N N . SER A 1 95 ? -3.141 -4.013 11.877 1.00 98.25 95 SER A N 1
ATOM 701 C CA . SER A 1 95 ? -2.165 -4.760 11.076 1.00 98.25 95 SER A CA 1
ATOM 702 C C . SER A 1 95 ? -1.877 -6.144 11.653 1.00 98.25 95 SER A C 1
ATOM 704 O O . SER A 1 95 ? -1.683 -6.320 12.857 1.00 98.25 95 SER A O 1
ATOM 706 N N . ALA A 1 96 ? -1.800 -7.135 10.769 1.00 98.44 96 ALA A N 1
ATOM 707 C CA . ALA A 1 96 ? -1.392 -8.499 11.067 1.00 98.44 96 ALA A CA 1
ATOM 708 C C . ALA A 1 96 ? -0.183 -8.871 10.203 1.00 98.44 96 ALA A C 1
ATOM 710 O O . ALA A 1 96 ? -0.239 -8.803 8.975 1.00 98.44 96 ALA A O 1
ATOM 711 N N . VAL A 1 97 ? 0.914 -9.271 10.845 1.00 98.50 97 VAL A N 1
ATOM 712 C CA . VAL A 1 97 ? 2.176 -9.619 10.179 1.00 98.50 97 VAL A CA 1
ATOM 713 C C . VAL A 1 97 ? 2.380 -11.131 10.218 1.00 98.50 97 VAL A C 1
ATOM 715 O O . VAL A 1 97 ? 2.434 -11.723 11.295 1.00 98.50 97 VAL A O 1
ATOM 718 N N . ASP A 1 98 ? 2.568 -11.729 9.047 1.00 97.38 98 ASP A N 1
ATOM 719 C CA . ASP A 1 98 ? 2.989 -13.112 8.847 1.00 97.38 98 ASP A CA 1
ATOM 720 C C . ASP A 1 98 ? 4.355 -13.117 8.150 1.00 97.38 98 ASP A C 1
ATOM 722 O O . ASP A 1 98 ? 4.475 -12.881 6.948 1.00 97.38 98 ASP A O 1
ATOM 726 N N . THR A 1 99 ? 5.413 -13.371 8.919 1.00 93.88 99 THR A N 1
ATOM 727 C CA . THR A 1 99 ? 6.772 -13.435 8.372 1.00 93.88 99 THR A CA 1
ATOM 728 C C . THR A 1 99 ? 7.090 -14.735 7.656 1.00 93.88 99 THR A C 1
ATOM 730 O O . THR A 1 99 ? 8.047 -14.753 6.887 1.00 93.88 99 THR A O 1
ATOM 733 N N . ASP A 1 100 ? 6.327 -15.804 7.891 1.00 93.50 100 ASP A N 1
ATOM 734 C CA . ASP A 1 100 ? 6.564 -17.093 7.235 1.00 93.50 100 ASP A CA 1
ATOM 735 C C . ASP A 1 100 ? 6.156 -17.021 5.758 1.00 93.50 100 ASP A C 1
ATOM 737 O O . ASP A 1 100 ? 6.765 -17.675 4.914 1.00 93.50 100 ASP A O 1
ATOM 741 N N . THR A 1 101 ? 5.157 -16.188 5.441 1.00 93.50 101 THR A N 1
ATOM 742 C CA . THR A 1 101 ? 4.684 -15.935 4.068 1.00 93.50 101 THR A CA 1
ATOM 743 C C . THR A 1 101 ? 5.020 -14.539 3.532 1.00 93.50 101 THR A C 1
ATOM 745 O O . THR A 1 101 ? 4.550 -14.168 2.455 1.00 93.50 101 THR A O 1
ATOM 748 N N . GLN A 1 102 ? 5.832 -13.772 4.271 1.00 96.94 102 GLN A N 1
ATOM 749 C CA . GLN A 1 102 ? 6.227 -12.391 3.958 1.00 96.94 102 GLN A CA 1
ATOM 750 C C . GLN A 1 102 ? 5.033 -11.482 3.631 1.00 96.94 102 GLN A C 1
ATOM 752 O O . GLN A 1 102 ? 5.009 -10.750 2.640 1.00 96.94 102 GLN A O 1
ATOM 757 N N . ARG A 1 103 ? 4.004 -11.549 4.476 1.00 97.38 103 ARG A N 1
ATOM 758 C CA . ARG A 1 103 ? 2.730 -10.869 4.273 1.00 97.38 103 ARG A CA 1
ATOM 759 C C . ARG A 1 103 ? 2.394 -9.966 5.448 1.00 97.38 103 ARG A C 1
ATOM 761 O O . ARG A 1 103 ? 2.524 -10.344 6.608 1.00 97.38 103 ARG A O 1
ATOM 768 N N . ILE A 1 104 ? 1.883 -8.784 5.139 1.00 98.50 104 ILE A N 1
ATOM 769 C CA . ILE A 1 104 ? 1.270 -7.872 6.099 1.00 98.50 104 ILE A CA 1
ATOM 770 C C . ILE A 1 104 ? -0.148 -7.606 5.618 1.00 98.50 104 ILE A C 1
ATOM 772 O O . ILE A 1 104 ? -0.356 -7.258 4.461 1.00 98.50 104 ILE A O 1
ATOM 776 N N . THR A 1 105 ? -1.131 -7.809 6.483 1.00 98.56 105 THR A N 1
ATOM 777 C CA . THR A 1 105 ? -2.539 -7.550 6.177 1.00 98.56 105 THR A CA 1
ATOM 778 C C . THR A 1 105 ? -3.027 -6.407 7.041 1.00 98.56 105 THR A C 1
ATOM 780 O O . THR A 1 105 ? -2.887 -6.469 8.259 1.00 98.56 105 THR A O 1
ATOM 783 N N . PHE A 1 106 ? -3.581 -5.384 6.404 1.00 98.56 106 PHE A N 1
ATOM 784 C CA . PHE A 1 106 ? -4.215 -4.251 7.054 1.00 98.56 106 PHE A CA 1
ATOM 785 C C . PHE A 1 106 ? -5.726 -4.390 6.922 1.00 98.56 106 PHE A C 1
ATOM 787 O O . PHE A 1 106 ? -6.244 -4.461 5.807 1.00 98.56 106 PHE A O 1
ATOM 794 N N . GLU A 1 107 ? -6.412 -4.440 8.055 1.00 98.38 107 GLU A N 1
ATOM 795 C CA . GLU A 1 107 ? -7.866 -4.395 8.143 1.00 98.38 107 GLU A CA 1
ATOM 796 C C . GLU A 1 107 ? -8.285 -2.952 8.429 1.00 98.38 107 GLU A C 1
ATOM 798 O O . GLU A 1 107 ? -7.808 -2.347 9.387 1.00 98.38 107 GLU A O 1
ATOM 803 N N . ILE A 1 108 ? -9.122 -2.376 7.569 1.00 98.19 108 ILE A N 1
ATOM 804 C CA . ILE A 1 108 ? -9.406 -0.941 7.537 1.00 98.19 108 ILE A CA 1
ATOM 805 C C . ILE A 1 108 ? -10.919 -0.737 7.537 1.00 98.19 108 ILE A C 1
ATOM 807 O O . ILE A 1 108 ? -11.611 -1.149 6.605 1.00 98.19 108 ILE A O 1
ATOM 811 N N . SER A 1 109 ? -11.439 -0.059 8.560 1.00 96.75 109 SER A N 1
ATOM 812 C CA . SER A 1 109 ? -12.865 0.297 8.629 1.00 96.75 109 SER A CA 1
ATOM 813 C C . SER A 1 109 ? -13.068 1.786 8.397 1.00 96.75 109 SER A C 1
ATOM 815 O O . SER A 1 109 ? -12.230 2.605 8.776 1.00 96.75 109 SER A O 1
ATOM 817 N N . GLY A 1 110 ? -14.202 2.141 7.790 1.00 93.50 110 GLY A N 1
ATOM 818 C CA . GLY A 1 110 ? -14.521 3.541 7.505 1.00 93.50 110 GLY A CA 1
ATOM 819 C C . GLY A 1 110 ? -13.574 4.170 6.482 1.00 93.50 110 GLY A C 1
ATOM 820 O O . GLY A 1 110 ? -13.289 5.358 6.572 1.00 93.50 110 GLY A O 1
ATOM 821 N N . ALA A 1 111 ? -13.060 3.373 5.535 1.00 90.31 111 ALA A N 1
ATOM 822 C CA . ALA A 1 111 ? -12.164 3.858 4.491 1.00 90.31 111 ALA A CA 1
ATOM 823 C C . ALA A 1 111 ? -12.797 5.047 3.750 1.00 90.31 111 ALA A C 1
ATOM 825 O O . ALA A 1 111 ? -13.861 4.938 3.131 1.00 90.31 111 ALA A O 1
ATOM 826 N N . GLY A 1 112 ? -12.135 6.195 3.843 1.00 81.88 112 GLY A N 1
ATOM 827 C CA . GLY A 1 112 ? -12.492 7.403 3.128 1.00 81.88 112 GLY A CA 1
ATOM 828 C C . GLY A 1 112 ? -11.926 7.392 1.712 1.00 81.88 112 GLY A C 1
ATOM 829 O O . GLY A 1 112 ? -10.945 6.710 1.428 1.00 81.88 112 GLY A O 1
ATOM 830 N N . LEU A 1 113 ? -12.515 8.238 0.863 1.00 83.25 113 LEU A N 1
ATOM 831 C CA . LEU A 1 113 ? -12.063 8.561 -0.494 1.00 83.25 113 LEU A CA 1
ATOM 832 C C . LEU A 1 113 ? -12.312 7.467 -1.551 1.00 83.25 113 LEU A C 1
ATOM 834 O O . LEU A 1 113 ? -11.714 6.410 -1.539 1.00 83.25 113 LEU A O 1
ATOM 838 N N . GLY A 1 114 ? -13.135 7.787 -2.553 1.00 89.00 114 GLY A N 1
ATOM 839 C CA . GLY A 1 114 ? -13.170 7.057 -3.827 1.00 89.00 114 GLY A CA 1
ATOM 840 C C . GLY A 1 114 ? -13.454 5.548 -3.761 1.00 89.00 114 GLY A C 1
ATOM 841 O O . GLY A 1 114 ? -14.110 5.050 -2.853 1.00 89.00 114 GLY A O 1
ATOM 842 N N . ASP A 1 115 ? -13.026 4.849 -4.815 1.00 92.56 115 ASP A N 1
ATOM 843 C CA . ASP A 1 115 ? -13.061 3.387 -4.912 1.00 92.56 115 ASP A CA 1
ATOM 844 C C . ASP A 1 115 ? -11.735 2.827 -4.365 1.00 92.56 115 ASP A C 1
ATOM 846 O O . ASP A 1 115 ? -10.692 3.079 -4.981 1.00 92.56 115 ASP A O 1
ATOM 850 N N . PRO A 1 116 ? -11.744 2.064 -3.256 1.00 91.81 116 PRO A N 1
ATOM 851 C CA . PRO A 1 116 ? -10.521 1.568 -2.629 1.00 91.81 116 PRO A CA 1
ATOM 852 C C . PRO A 1 116 ? -9.784 0.522 -3.477 1.00 91.81 116 PRO A C 1
ATOM 854 O O . PRO A 1 116 ? -8.620 0.242 -3.209 1.00 91.81 116 PRO A O 1
ATOM 857 N N . THR A 1 117 ? -10.431 -0.048 -4.501 1.00 91.62 117 THR A N 1
ATOM 858 C CA . THR A 1 117 ? -9.814 -1.013 -5.430 1.00 91.62 117 THR A CA 1
ATOM 859 C C . THR A 1 117 ? -9.128 -0.354 -6.623 1.00 91.62 117 THR A C 1
ATOM 861 O O . THR A 1 117 ? -8.491 -1.040 -7.429 1.00 91.62 117 THR A O 1
ATOM 864 N N . ALA A 1 118 ? -9.247 0.971 -6.762 1.00 92.38 118 ALA A N 1
ATOM 865 C CA . ALA A 1 118 ? -8.554 1.700 -7.807 1.00 92.38 118 ALA A 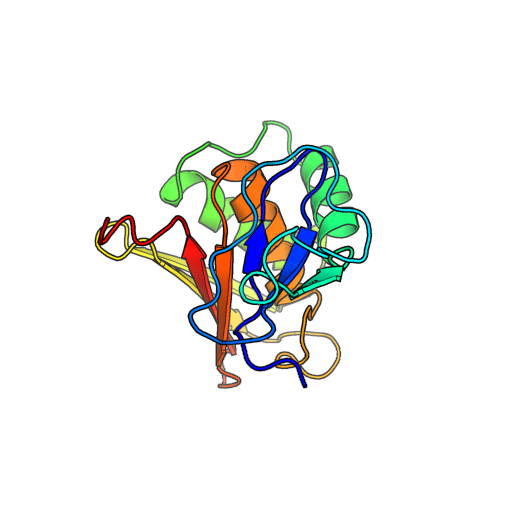CA 1
ATOM 866 C C . ALA A 1 118 ? -7.038 1.491 -7.683 1.00 92.38 118 ALA A C 1
ATOM 868 O O . ALA A 1 118 ? -6.475 1.516 -6.588 1.00 92.38 118 ALA A O 1
ATOM 869 N N . ILE A 1 119 ? -6.368 1.303 -8.824 1.00 90.31 119 ILE A N 1
ATOM 870 C CA . ILE A 1 119 ? -4.907 1.216 -8.838 1.00 90.31 119 ILE A CA 1
ATOM 871 C C . ILE A 1 119 ? -4.317 2.458 -8.175 1.00 90.31 119 ILE A C 1
ATOM 873 O O . ILE A 1 119 ? -4.738 3.579 -8.464 1.00 90.31 119 ILE A O 1
ATOM 877 N N . ASP A 1 120 ? -3.338 2.236 -7.302 1.00 94.19 120 ASP A N 1
ATOM 878 C CA . ASP A 1 120 ? -2.649 3.303 -6.584 1.00 94.19 120 ASP A CA 1
ATOM 879 C C . ASP A 1 120 ? -3.572 4.186 -5.725 1.00 94.19 120 ASP A C 1
ATOM 881 O O . ASP A 1 120 ? -3.295 5.364 -5.503 1.00 94.19 120 ASP A O 1
ATOM 885 N N . HIS A 1 121 ? -4.670 3.614 -5.215 1.00 96.25 121 HIS A N 1
ATOM 886 C CA . HIS A 1 121 ? -5.524 4.281 -4.239 1.00 96.25 121 HIS A CA 1
ATOM 887 C C . HIS A 1 121 ? -4.689 4.808 -3.050 1.00 96.25 121 HIS A C 1
ATOM 889 O O . HIS A 1 121 ? -3.805 4.083 -2.583 1.00 96.25 121 HIS A O 1
ATOM 895 N N . PRO A 1 122 ? -4.949 6.022 -2.514 1.00 97.38 122 PRO A N 1
ATOM 896 C CA . PRO A 1 122 ? -4.098 6.637 -1.488 1.00 97.38 122 PRO A CA 1
ATOM 897 C C . PRO A 1 122 ? -3.817 5.760 -0.268 1.00 97.38 122 PRO A C 1
ATOM 899 O O . PRO A 1 122 ? -2.676 5.706 0.176 1.00 97.38 122 PRO A O 1
ATOM 902 N N . ILE A 1 123 ? -4.816 5.011 0.214 1.00 97.38 123 ILE A N 1
ATOM 903 C CA . ILE A 1 123 ? -4.647 4.070 1.333 1.00 97.38 123 ILE A CA 1
ATOM 904 C C . ILE A 1 123 ? -3.622 2.981 0.983 1.00 97.38 123 ILE A C 1
ATOM 906 O O . ILE A 1 123 ? -2.597 2.859 1.648 1.00 97.38 123 ILE A O 1
ATOM 910 N N . SER A 1 124 ? -3.858 2.203 -0.079 1.00 97.31 124 SER A N 1
ATOM 911 C CA . SER A 1 124 ? -2.953 1.115 -0.473 1.00 97.31 124 SER A CA 1
ATOM 912 C C . SER A 1 124 ? -1.577 1.622 -0.898 1.00 97.31 124 SER A C 1
ATOM 914 O O . SER A 1 124 ? -0.571 0.978 -0.613 1.00 97.31 124 SER A O 1
ATOM 916 N N . SER A 1 125 ? -1.527 2.784 -1.550 1.00 98.12 125 SER A N 1
ATOM 917 C CA . SER A 1 125 ? -0.287 3.398 -2.015 1.00 98.12 125 SER A CA 1
ATOM 918 C C . SER A 1 125 ? 0.581 3.853 -0.845 1.00 98.12 125 SER A C 1
ATOM 920 O O . SER A 1 125 ? 1.769 3.542 -0.811 1.00 98.12 125 SER A O 1
ATOM 922 N N . PHE A 1 126 ? -0.006 4.517 0.156 1.00 98.38 126 PHE A N 1
ATOM 923 C CA . PHE A 1 126 ? 0.704 4.906 1.375 1.00 98.38 126 PHE A CA 1
ATOM 924 C C . PHE A 1 126 ? 1.253 3.692 2.132 1.00 98.38 126 PHE A C 1
ATOM 926 O O . PHE A 1 126 ? 2.431 3.682 2.497 1.00 98.38 126 PHE A O 1
ATOM 933 N N . LEU A 1 127 ? 0.427 2.655 2.322 1.00 98.38 127 LEU A N 1
ATOM 934 C CA . LEU A 1 127 ? 0.843 1.417 2.983 1.00 98.38 127 LEU A CA 1
ATOM 935 C C . LEU A 1 127 ? 2.036 0.777 2.263 1.00 98.38 127 LEU A C 1
ATOM 937 O O . LEU A 1 127 ? 3.021 0.409 2.900 1.00 98.38 127 LEU A O 1
ATOM 941 N N . ALA A 1 128 ? 1.969 0.671 0.937 1.00 98.19 128 ALA A N 1
ATOM 942 C CA . ALA A 1 128 ? 3.020 0.049 0.146 1.00 98.19 128 ALA A CA 1
ATOM 943 C C . ALA A 1 128 ? 4.315 0.862 0.141 1.00 98.19 128 ALA A C 1
ATOM 945 O O . ALA A 1 128 ? 5.373 0.306 0.419 1.00 98.19 128 ALA A O 1
ATOM 946 N N . VAL A 1 129 ? 4.240 2.171 -0.121 1.00 98.44 129 VAL A N 1
ATOM 947 C CA . VAL A 1 129 ? 5.411 3.062 -0.115 1.00 98.44 129 VAL A CA 1
ATOM 948 C C . VAL A 1 129 ? 6.102 3.028 1.245 1.00 98.44 129 VAL A C 1
ATOM 950 O O . VAL A 1 129 ? 7.308 2.814 1.302 1.00 98.44 129 VAL A O 1
ATOM 953 N N . SER A 1 130 ? 5.345 3.140 2.339 1.00 98.31 130 SER A N 1
ATOM 954 C CA . SER A 1 130 ? 5.915 3.115 3.691 1.00 98.31 130 SER A CA 1
ATOM 955 C C . SER A 1 130 ? 6.620 1.794 4.007 1.00 98.31 130 SER A C 1
ATOM 957 O O . SER A 1 130 ? 7.648 1.781 4.682 1.00 98.31 130 SER A O 1
ATOM 959 N N . LEU A 1 131 ? 6.093 0.673 3.507 1.00 98.25 131 LEU A N 1
ATOM 960 C CA . LEU A 1 131 ? 6.729 -0.634 3.658 1.00 98.25 131 LEU A CA 1
ATOM 961 C C . LEU A 1 131 ? 7.974 -0.788 2.782 1.00 98.25 131 LEU A C 1
ATOM 963 O O . LEU A 1 131 ? 8.965 -1.331 3.261 1.00 98.25 131 LEU A O 1
ATOM 967 N N . VAL A 1 132 ? 7.960 -0.289 1.543 1.00 97.06 132 VAL A N 1
ATOM 968 C CA . VAL A 1 132 ? 9.153 -0.268 0.681 1.00 97.06 132 VAL A CA 1
ATOM 969 C C . VAL A 1 132 ? 10.271 0.538 1.344 1.00 97.06 132 VAL A C 1
ATOM 971 O O . VAL A 1 132 ? 11.405 0.071 1.403 1.00 97.06 132 VAL A O 1
ATOM 974 N N . GLU A 1 133 ? 9.949 1.708 1.893 1.00 96.44 133 GLU A N 1
ATOM 975 C CA . GLU A 1 133 ? 10.906 2.580 2.586 1.00 96.44 133 GLU A CA 1
ATOM 976 C C . GLU A 1 133 ? 11.445 1.939 3.875 1.00 96.44 133 GLU A C 1
ATOM 978 O O . GLU A 1 133 ? 12.641 2.003 4.159 1.00 96.44 133 GLU A O 1
ATOM 983 N N . ALA A 1 134 ? 10.592 1.258 4.645 1.00 96.69 134 ALA A N 1
ATOM 984 C CA . ALA A 1 134 ? 11.014 0.589 5.874 1.00 96.69 134 ALA A CA 1
ATOM 985 C C . ALA A 1 134 ? 11.861 -0.668 5.622 1.00 96.69 134 ALA A C 1
ATOM 987 O O . ALA A 1 134 ? 12.814 -0.929 6.358 1.00 96.69 134 ALA A O 1
ATOM 988 N N . LEU A 1 135 ? 11.483 -1.482 4.634 1.00 96.25 135 LEU A N 1
ATOM 989 C CA . LEU A 1 135 ? 12.044 -2.821 4.427 1.00 96.25 135 LEU A CA 1
ATOM 990 C C . LEU A 1 135 ? 13.127 -2.855 3.344 1.00 96.25 135 LEU A C 1
ATOM 992 O O . LEU A 1 135 ? 13.903 -3.804 3.301 1.00 96.25 135 LEU A O 1
ATOM 996 N N . ALA A 1 136 ? 13.202 -1.830 2.491 1.00 94.00 136 ALA A N 1
ATOM 997 C CA . ALA A 1 136 ? 14.031 -1.810 1.286 1.00 94.00 136 ALA A CA 1
ATOM 998 C C . ALA A 1 136 ? 13.763 -3.006 0.346 1.00 94.00 136 ALA A C 1
ATOM 1000 O O . ALA A 1 136 ? 14.645 -3.459 -0.386 1.00 94.00 136 ALA A O 1
ATOM 1001 N N . GLU A 1 137 ? 12.526 -3.505 0.352 1.00 93.81 137 GLU A N 1
ATOM 1002 C CA . GLU A 1 137 ? 12.062 -4.647 -0.435 1.00 93.81 137 GLU A CA 1
ATOM 1003 C C . GLU A 1 137 ? 10.889 -4.229 -1.338 1.00 93.81 137 GLU A C 1
ATOM 1005 O O . GLU A 1 137 ? 10.120 -3.345 -0.957 1.00 93.81 137 GLU A O 1
ATOM 1010 N N . PRO A 1 138 ? 10.721 -4.839 -2.529 1.00 93.94 138 PRO A N 1
ATOM 1011 C CA . PRO A 1 138 ? 9.512 -4.664 -3.328 1.00 93.94 138 PRO A CA 1
ATOM 1012 C C . PRO A 1 138 ? 8.259 -5.070 -2.552 1.00 93.94 138 PRO A C 1
ATOM 1014 O O . PRO A 1 138 ? 8.315 -5.991 -1.736 1.00 93.94 138 PRO A O 1
ATOM 1017 N N . VAL A 1 139 ? 7.136 -4.411 -2.836 1.00 96.06 139 VAL A N 1
ATOM 1018 C CA . VAL A 1 139 ? 5.841 -4.698 -2.217 1.00 96.06 139 VAL A CA 1
ATOM 1019 C C . VAL A 1 139 ? 4.759 -4.844 -3.282 1.00 96.06 139 VAL A C 1
ATOM 1021 O O . VAL A 1 139 ? 4.465 -3.910 -4.029 1.00 96.06 139 VAL A O 1
ATOM 1024 N N . GLU A 1 140 ? 4.137 -6.014 -3.317 1.00 94.88 140 GLU A N 1
ATOM 1025 C CA . GLU A 1 140 ? 2.915 -6.290 -4.073 1.00 94.88 140 GLU A CA 1
ATOM 1026 C C . GLU A 1 140 ? 1.700 -6.012 -3.192 1.00 94.88 140 GLU A C 1
ATOM 1028 O O . GLU A 1 140 ? 1.706 -6.334 -2.000 1.00 94.88 140 GLU A O 1
ATOM 1033 N N . VAL A 1 141 ? 0.642 -5.439 -3.772 1.00 95.31 141 VAL A N 1
ATOM 1034 C CA . VAL A 1 141 ? -0.579 -5.108 -3.030 1.00 95.31 141 VAL A CA 1
ATOM 1035 C C . VAL A 1 141 ? -1.789 -5.794 -3.637 1.00 95.31 141 VAL A C 1
ATOM 1037 O O . VAL A 1 141 ? -2.096 -5.631 -4.814 1.00 95.31 141 VAL A O 1
ATOM 1040 N N . THR A 1 142 ? -2.534 -6.498 -2.793 1.00 95.12 142 THR A N 1
ATOM 1041 C CA . THR A 1 142 ? -3.875 -6.993 -3.095 1.00 95.12 142 THR A CA 1
ATOM 1042 C C . THR A 1 142 ? -4.884 -6.264 -2.221 1.00 95.12 142 THR A C 1
ATOM 1044 O O . THR A 1 142 ? -4.734 -6.221 -1.001 1.00 95.12 142 THR A O 1
ATOM 1047 N N . VAL A 1 143 ? -5.933 -5.717 -2.832 1.00 95.75 143 VAL A N 1
ATOM 1048 C CA . VAL A 1 143 ? -7.035 -5.071 -2.111 1.00 95.75 143 VAL A CA 1
ATOM 1049 C C . VAL A 1 143 ? -8.296 -5.910 -2.262 1.00 95.75 143 VAL A C 1
ATOM 1051 O O . VAL A 1 143 ? -8.715 -6.214 -3.379 1.00 95.75 143 VAL A O 1
ATOM 1054 N N . THR A 1 144 ? -8.917 -6.257 -1.137 1.00 95.25 144 THR A N 1
ATOM 1055 C CA . THR A 1 144 ? -10.222 -6.924 -1.093 1.00 95.25 144 THR A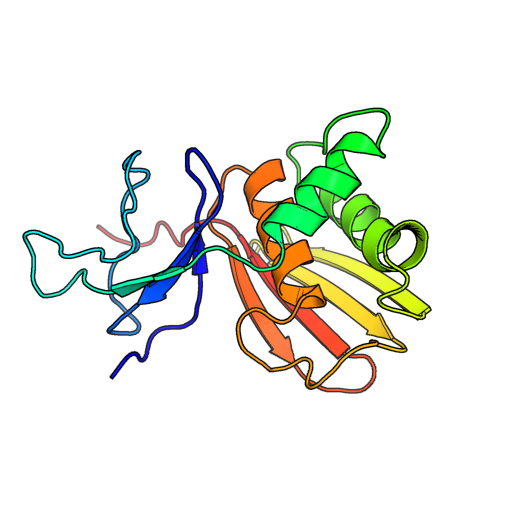 CA 1
ATOM 1056 C C . THR A 1 144 ? -11.242 -5.963 -0.498 1.00 95.25 144 THR A C 1
ATOM 1058 O O . THR A 1 144 ? -11.179 -5.647 0.689 1.00 95.25 144 THR A O 1
ATOM 1061 N N . ALA A 1 145 ? -12.162 -5.476 -1.334 1.00 90.12 145 ALA A N 1
ATOM 1062 C CA . ALA A 1 145 ? -13.213 -4.535 -0.944 1.00 90.12 145 ALA A CA 1
ATOM 1063 C C . ALA A 1 145 ? -14.388 -5.233 -0.239 1.00 90.12 145 ALA A C 1
ATOM 1065 O O . ALA A 1 145 ? -15.500 -5.291 -0.768 1.00 90.12 145 ALA A O 1
ATOM 1066 N N . ASP A 1 146 ? -14.105 -5.761 0.949 1.00 88.06 146 ASP A N 1
ATOM 1067 C CA . ASP A 1 146 ? -15.094 -6.195 1.934 1.00 88.06 146 ASP A CA 1
ATOM 1068 C C . ASP A 1 146 ? -15.329 -5.087 2.982 1.00 88.06 146 ASP A C 1
ATOM 1070 O O . ASP A 1 146 ? -14.787 -3.985 2.875 1.00 88.06 146 ASP A O 1
ATOM 1074 N N . ASP A 1 147 ? -16.172 -5.365 3.976 1.00 85.81 147 ASP A N 1
ATOM 1075 C CA . ASP A 1 147 ? -16.352 -4.523 5.161 1.00 85.81 147 ASP A CA 1
ATOM 1076 C C . ASP A 1 147 ? -16.022 -5.369 6.403 1.00 85.81 147 ASP A C 1
ATOM 1078 O O . ASP A 1 147 ? -16.825 -6.238 6.773 1.00 85.81 147 ASP A O 1
ATOM 1082 N N . PRO A 1 148 ? -14.834 -5.192 7.008 1.00 92.19 148 PRO A N 1
ATOM 1083 C CA . PRO A 1 148 ? -13.828 -4.157 6.720 1.00 92.19 148 PRO A CA 1
ATOM 1084 C C . PRO A 1 148 ? -13.011 -4.379 5.430 1.00 92.19 148 PRO A C 1
ATOM 1086 O O . PRO A 1 148 ? -12.815 -5.508 4.970 1.00 92.19 148 PRO A O 1
ATOM 1089 N N . LEU A 1 149 ? -12.486 -3.282 4.868 1.00 96.44 149 LEU A N 1
ATOM 1090 C CA . LEU A 1 149 ? -11.574 -3.295 3.721 1.00 96.44 149 LEU A CA 1
ATOM 1091 C C . LEU A 1 149 ? -10.280 -4.002 4.124 1.00 96.44 149 LEU A C 1
ATOM 1093 O O . LEU A 1 149 ? -9.692 -3.679 5.153 1.00 96.44 149 LEU A O 1
ATOM 1097 N N . THR A 1 150 ? -9.789 -4.909 3.284 1.00 98.00 150 THR A N 1
ATOM 1098 C CA . THR A 1 150 ? -8.514 -5.586 3.535 1.00 98.00 150 THR A CA 1
ATOM 1099 C C . THR A 1 150 ? -7.478 -5.197 2.487 1.00 98.00 150 THR A C 1
ATOM 1101 O O . THR A 1 150 ? -7.699 -5.387 1.288 1.00 98.00 150 THR A O 1
ATOM 1104 N N . VAL A 1 151 ? -6.326 -4.692 2.934 1.00 98.06 151 VAL A N 1
ATOM 1105 C CA . VAL A 1 151 ? -5.147 -4.447 2.092 1.00 98.06 151 VAL A CA 1
ATOM 1106 C C . VAL A 1 151 ? -4.043 -5.409 2.506 1.00 98.06 151 VAL A C 1
ATOM 1108 O O . VAL A 1 151 ? -3.516 -5.338 3.613 1.00 98.06 151 VAL A O 1
ATOM 1111 N N . THR A 1 152 ? -3.676 -6.317 1.614 1.00 98.06 152 THR A N 1
ATOM 1112 C CA . THR A 1 152 ? -2.601 -7.278 1.836 1.00 98.06 152 THR A CA 1
ATOM 1113 C C . THR A 1 152 ? -1.367 -6.858 1.053 1.00 98.06 152 THR A C 1
ATOM 1115 O O . THR A 1 152 ? -1.388 -6.827 -0.175 1.00 98.06 152 THR A O 1
ATOM 1118 N N . CYS A 1 153 ? -0.286 -6.582 1.774 1.00 97.81 153 CYS A N 1
ATOM 1119 C CA . CYS A 1 153 ? 1.030 -6.276 1.237 1.00 97.81 153 CYS A CA 1
ATOM 1120 C C . CYS A 1 153 ? 1.917 -7.520 1.342 1.00 97.81 153 CYS A C 1
ATOM 1122 O O . CYS A 1 153 ? 2.163 -8.015 2.446 1.00 97.81 153 CYS A O 1
ATOM 1124 N N . ARG A 1 154 ? 2.412 -8.025 0.214 1.00 96.69 154 ARG A N 1
ATOM 1125 C CA . ARG A 1 154 ? 3.449 -9.062 0.178 1.00 96.69 154 ARG A CA 1
ATOM 1126 C C . ARG A 1 154 ? 4.785 -8.389 -0.102 1.00 96.69 154 ARG A C 1
ATOM 1128 O O . ARG A 1 154 ? 4.891 -7.678 -1.095 1.00 96.69 154 ARG A O 1
ATOM 1135 N N . TYR A 1 155 ? 5.762 -8.572 0.778 1.00 95.12 155 TYR A N 1
ATOM 1136 C CA . TYR A 1 155 ? 7.076 -7.946 0.643 1.00 95.12 155 TYR A CA 1
ATOM 1137 C C . TYR A 1 155 ? 8.144 -8.959 0.231 1.00 95.12 155 TYR A C 1
ATOM 1139 O O . TYR A 1 155 ? 8.035 -10.153 0.510 1.00 95.12 155 TYR A O 1
ATOM 1147 N N . GLY A 1 156 ? 9.188 -8.455 -0.416 1.00 89.25 156 GLY A N 1
ATOM 1148 C CA . GLY A 1 156 ? 10.304 -9.262 -0.887 1.00 89.25 156 GLY A CA 1
ATOM 1149 C C . GLY A 1 156 ? 10.064 -9.872 -2.258 1.00 89.25 156 GLY A C 1
ATOM 1150 O O . GLY A 1 156 ? 9.061 -9.621 -2.923 1.00 89.25 156 GLY A O 1
ATOM 1151 N N . ARG A 1 157 ? 11.041 -10.653 -2.711 1.00 72.25 157 ARG A N 1
ATOM 1152 C CA . ARG A 1 157 ? 10.904 -11.499 -3.898 1.00 72.25 157 ARG A CA 1
ATOM 1153 C C . ARG A 1 157 ? 10.690 -12.930 -3.439 1.00 72.25 157 ARG A C 1
ATOM 1155 O O . ARG A 1 157 ? 11.371 -13.371 -2.516 1.00 72.25 157 ARG A O 1
ATOM 1162 N N . ASP A 1 158 ? 9.862 -13.679 -4.161 1.00 54.00 158 ASP A N 1
ATOM 1163 C CA . ASP A 1 158 ? 10.126 -15.109 -4.275 1.00 54.00 158 ASP A CA 1
ATOM 1164 C C . ASP A 1 158 ? 11.480 -15.238 -4.989 1.00 54.00 158 ASP A C 1
ATOM 1166 O O . ASP A 1 158 ? 11.568 -15.167 -6.215 1.00 54.00 158 ASP A O 1
ATOM 1170 N N . GLU A 1 159 ? 12.569 -15.379 -4.233 1.00 45.41 159 GLU A N 1
ATOM 1171 C CA . GLU A 1 159 ? 13.827 -15.900 -4.774 1.00 45.41 159 GLU A CA 1
ATOM 1172 C C . GLU A 1 159 ? 13.683 -17.412 -5.007 1.00 45.41 159 GLU A C 1
ATOM 1174 O O . GLU A 1 159 ? 14.464 -18.211 -4.500 1.00 45.41 159 GLU A O 1
ATOM 1179 N N . ASP A 1 160 ? 12.668 -17.824 -5.767 1.00 36.94 160 ASP A N 1
ATOM 1180 C CA . ASP A 1 160 ? 12.560 -19.185 -6.264 1.00 36.94 160 ASP A CA 1
ATOM 1181 C C . ASP A 1 160 ? 12.877 -19.203 -7.763 1.00 36.94 160 ASP A C 1
ATOM 1183 O O . ASP A 1 160 ? 12.067 -18.865 -8.623 1.00 36.94 160 ASP A O 1
ATOM 1187 N N . THR A 1 161 ? 14.074 -19.727 -8.041 1.00 32.62 161 THR A N 1
ATOM 1188 C CA . THR A 1 161 ? 14.546 -20.287 -9.319 1.00 32.62 161 THR A CA 1
ATOM 1189 C C . THR A 1 161 ? 15.134 -19.311 -10.348 1.00 32.62 161 THR A C 1
ATOM 1191 O O . THR A 1 161 ? 14.451 -18.859 -11.266 1.00 32.62 161 THR A O 1
ATOM 1194 N N . THR A 1 162 ? 16.464 -19.141 -10.324 1.00 30.95 162 THR A N 1
ATOM 1195 C CA . THR A 1 162 ? 17.395 -19.706 -11.340 1.00 30.95 162 THR A CA 1
ATOM 1196 C C . THR A 1 162 ? 18.850 -19.518 -10.917 1.00 30.95 162 THR A C 1
ATOM 1198 O O . THR A 1 162 ? 19.256 -18.364 -10.671 1.00 30.95 162 THR A O 1
#

Radius of gyration: 15.34 Å; chains: 1; bounding box: 35×35×41 Å

Foldseek 3Di:
DFDAFWKWADEPAIKTKGARDNPADADDNPRDPDQWPPDPDPRNTTGIDDFPQRVVVVQLCVVDPDAQAQDCVRRVVSLQVCCCPVVVQAVGWDWDDDPVQQKIKIFTARGDDDDCQPPRRNSLRNNQRSNCVSNVWMWGWDWDPDVRTMIMIRTHDPPPDD

Secondary structure (DSSP, 8-state):
---SPPEEE-SSS-EEEEESSTTPPPPPS-S---SEE--SSTTS-EEEE--THHHHHHHHHHH-SSPPPSSHHHHHHHHHHHHHHTT---SEEEEEEETTTTEEEEEEES--SS-TTSTT-HHHHHHHHHHHHHHSS-EEEEEE-SSSEEEEEEES------

Sequence (162 aa):
GLRGEPVYIPGEAVRLFVPRDADAPLPGLATDLDLFVVPEDPTTGGVAFHPTGVPLFEEFSDTIDQSLGPRPQSAAPVIADALVEVFELADTAESAVDTDTQRITFEISGAGLGDPTAIDHPISSFLAVSLVEALAEPVEVTVTADDPLTVTCRYGRDEDTT